Protein AF-A0A916WWV5-F1 (afdb_monomer_lite)

Sequence (161 aa):
MEHIAREAEVSPTTFFRYFQTKEQVVAGDLAEARRAVFANMPPGLSRFGIIRELVTQLYRIAVEDEWISDPRRRALIRREPVLIAAHAAATERAIIEAREFIAAYLGVNPDDFGLRVFIGAVGGAMSTIAQGDAENPHGDGGLDELLRAVDLLECGLPVGS

pLDDT: mean 84.27, std 14.28, range [42.59, 98.31]

Secondary structure (DSSP, 8-state):
-HHHHHHHHH-HHHHHHH-SSHHHHHHTTHHHHHHHHHHTPPTT--HHHHHHHHHHHHHHHHHHSTTTT-HHHHHHHHH-HHHHHHHHHHHHHHHHHHHHHHHHHHT--TT-HHHHHHHHHHHHHHHHHHH--TT-TTS---HHHHHHHHHHHHTT-----

Foldseek 3Di:
DVVLLVCLVVDPVVNCVVPVDLLCLQQNCLVVQLVVLLVPPDAPADLLSSVLSSLVSSQVVQCPPPRSVDVSSVVSLVPDPVSVVSNVVNLVVVLLVVLVSSCVRVVHDSPPPVSVVLSVQLSVLQVVQQVDDPVCSPVGSDSVSSSVSSVCVVVVNDDDD

InterPro domains:
  IPR001647 DNA-binding HTH domain, TetR-type [PF00440] (1-26)
  IPR001647 DNA-binding HTH domain, TetR-type [PS50977] (1-37)
  IPR009057 Homedomain-like superfamily [SSF46689] (1-40)
  IPR041347 MftR, C-terminal [PF17754] (51-158)

Structure (mmCIF, N/CA/C/O backbone):
data_AF-A0A916WWV5-F1
#
_entry.id   AF-A0A916WWV5-F1
#
loop_
_atom_site.group_PDB
_atom_site.id
_atom_site.type_symbol
_atom_site.label_atom_id
_atom_site.label_alt_id
_atom_site.label_comp_id
_atom_site.label_asym_id
_atom_site.label_entity_id
_atom_site.label_seq_id
_atom_site.pdbx_PDB_ins_code
_atom_site.Cartn_x
_atom_site.Cartn_y
_atom_site.Cartn_z
_atom_site.occupancy
_atom_site.B_iso_or_equiv
_atom_site.auth_seq_id
_atom_site.auth_comp_id
_atom_site.auth_asym_id
_atom_site.auth_atom_id
_atom_site.pdbx_PDB_model_num
ATOM 1 N N . MET A 1 1 ? 5.361 -4.598 -25.689 1.00 52.91 1 MET A N 1
ATOM 2 C CA . MET A 1 1 ? 6.094 -4.923 -24.442 1.00 52.91 1 MET A CA 1
ATOM 3 C C . MET A 1 1 ? 7.184 -5.981 -24.592 1.00 52.91 1 MET A C 1
ATOM 5 O O . MET A 1 1 ? 8.234 -5.810 -23.992 1.00 52.91 1 MET A O 1
ATOM 9 N N . GLU A 1 2 ? 7.016 -7.018 -25.421 1.00 54.34 2 GLU A N 1
ATOM 10 C CA . GLU A 1 2 ? 8.074 -8.021 -25.681 1.00 54.34 2 GLU A CA 1
ATOM 11 C C . GLU A 1 2 ? 9.419 -7.408 -26.129 1.00 54.34 2 GLU A C 1
ATOM 13 O O . GLU A 1 2 ? 10.489 -7.873 -25.746 1.00 54.34 2 GLU A O 1
ATOM 18 N N . HIS A 1 3 ? 9.372 -6.290 -26.859 1.00 55.25 3 HIS A N 1
ATOM 19 C CA . HIS A 1 3 ? 10.557 -5.503 -27.205 1.00 55.25 3 HIS A CA 1
ATOM 20 C C . HIS A 1 3 ? 11.272 -4.865 -26.000 1.00 55.25 3 HIS A C 1
ATOM 22 O O . HIS A 1 3 ? 12.495 -4.879 -25.978 1.00 55.25 3 HIS A O 1
ATOM 28 N N . ILE A 1 4 ? 10.544 -4.369 -24.995 1.00 57.38 4 ILE A N 1
ATOM 29 C CA . ILE A 1 4 ? 11.107 -3.631 -23.850 1.00 57.38 4 ILE A CA 1
ATOM 30 C C . ILE A 1 4 ? 11.856 -4.581 -22.906 1.00 57.38 4 ILE A C 1
ATOM 32 O O . ILE A 1 4 ? 12.956 -4.270 -22.463 1.00 57.38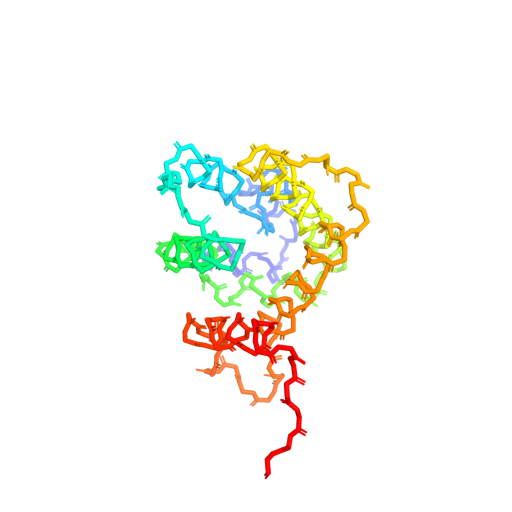 4 ILE A O 1
ATOM 36 N N . ALA A 1 5 ? 11.286 -5.759 -22.631 1.00 54.53 5 ALA A N 1
ATOM 37 C CA . ALA A 1 5 ? 11.920 -6.763 -21.777 1.00 54.53 5 ALA A CA 1
ATOM 38 C C . ALA A 1 5 ? 13.166 -7.378 -22.432 1.00 54.53 5 ALA A C 1
ATOM 40 O O . ALA A 1 5 ? 14.202 -7.497 -21.788 1.00 54.53 5 ALA A O 1
ATOM 41 N N . ARG A 1 6 ? 13.098 -7.685 -23.734 1.00 59.69 6 ARG A N 1
ATOM 42 C CA . ARG A 1 6 ? 14.275 -8.104 -24.505 1.00 59.69 6 ARG A CA 1
ATOM 43 C C . ARG A 1 6 ? 15.346 -7.016 -24.508 1.00 59.69 6 ARG A C 1
ATOM 45 O O . ARG A 1 6 ? 16.509 -7.315 -24.305 1.00 59.69 6 ARG A O 1
ATOM 52 N N . GLU A 1 7 ? 14.985 -5.749 -24.699 1.00 59.66 7 GLU A N 1
ATOM 53 C CA . GLU A 1 7 ? 15.964 -4.659 -24.638 1.00 59.66 7 GLU A CA 1
ATOM 54 C C . GLU A 1 7 ? 16.545 -4.452 -23.231 1.00 59.66 7 GLU A C 1
ATOM 56 O O . GLU A 1 7 ? 17.710 -4.080 -23.138 1.00 59.66 7 GLU A O 1
ATOM 61 N N . ALA A 1 8 ? 15.816 -4.768 -22.152 1.00 59.00 8 ALA A N 1
ATOM 62 C CA . ALA A 1 8 ? 16.366 -4.784 -20.792 1.00 59.00 8 ALA A CA 1
ATOM 63 C C . ALA A 1 8 ? 17.506 -5.807 -20.629 1.00 59.00 8 ALA A C 1
ATOM 65 O O . ALA A 1 8 ? 18.465 -5.539 -19.912 1.00 59.00 8 ALA A O 1
ATOM 66 N N . GLU A 1 9 ? 17.436 -6.944 -21.327 1.00 58.56 9 GLU A N 1
ATOM 67 C CA . GLU A 1 9 ? 18.490 -7.969 -21.321 1.00 58.56 9 GLU A CA 1
ATOM 68 C C . GLU A 1 9 ? 19.720 -7.578 -22.160 1.00 58.56 9 GLU A C 1
ATOM 70 O O . GLU A 1 9 ? 20.806 -8.107 -21.929 1.00 58.56 9 GLU A O 1
ATOM 75 N N . VAL A 1 10 ? 19.578 -6.656 -23.124 1.00 57.84 10 VAL A N 1
ATOM 76 C CA . VAL A 1 10 ? 20.652 -6.310 -24.080 1.00 57.84 10 VAL A CA 1
ATOM 77 C C . VAL A 1 10 ? 21.249 -4.913 -23.844 1.00 57.84 10 VAL A C 1
ATOM 79 O O . VAL A 1 10 ? 22.425 -4.693 -24.132 1.00 57.84 10 VAL A O 1
ATOM 82 N N . SER A 1 11 ? 20.482 -3.942 -23.336 1.00 67.12 11 SER A N 1
ATOM 83 C CA . SER A 1 11 ? 20.950 -2.564 -23.126 1.00 67.12 11 SER A CA 1
ATOM 84 C C . SER A 1 11 ? 20.083 -1.766 -22.130 1.00 67.12 11 SER A C 1
ATOM 86 O O . SER A 1 11 ? 18.999 -1.290 -22.491 1.00 67.12 11 SER A O 1
ATOM 88 N N . PRO A 1 12 ? 20.604 -1.464 -20.923 1.00 62.22 12 PRO A N 1
ATOM 89 C CA . PRO A 1 12 ? 19.947 -0.578 -19.956 1.00 62.22 12 PRO A CA 1
ATOM 90 C C . PRO A 1 12 ? 19.615 0.809 -20.528 1.00 62.22 12 PRO A C 1
ATOM 92 O O . PRO A 1 12 ? 18.578 1.390 -20.216 1.00 62.22 12 PRO A O 1
ATOM 95 N N . THR A 1 13 ? 20.462 1.334 -21.419 1.00 65.25 13 THR A N 1
ATOM 96 C CA . THR A 1 13 ? 20.257 2.634 -22.080 1.00 65.25 13 THR A CA 1
ATOM 97 C C . THR A 1 13 ? 19.010 2.643 -22.962 1.00 65.25 13 THR A C 1
ATOM 99 O O . THR A 1 13 ? 18.333 3.662 -23.064 1.00 65.25 13 THR A O 1
ATOM 102 N N . THR A 1 14 ? 18.684 1.511 -23.589 1.00 67.06 14 THR A N 1
ATOM 103 C CA . THR A 1 14 ? 17.504 1.401 -24.454 1.00 67.06 14 THR A CA 1
ATOM 104 C C . THR A 1 14 ? 16.240 1.185 -23.621 1.00 67.06 14 THR A C 1
ATOM 106 O O . THR A 1 14 ? 15.201 1.763 -23.929 1.00 67.06 14 THR A O 1
ATOM 109 N N . PHE A 1 15 ? 16.346 0.469 -22.499 1.00 69.88 15 PHE A N 1
ATOM 110 C CA . PHE A 1 15 ? 15.258 0.281 -21.538 1.00 69.88 15 PHE A CA 1
ATOM 111 C C . PHE A 1 15 ? 14.766 1.606 -20.916 1.00 69.88 15 PHE A C 1
ATOM 113 O O . PHE A 1 15 ? 13.571 1.905 -20.961 1.00 69.88 15 PHE A O 1
ATOM 120 N N . PHE A 1 16 ? 15.678 2.467 -20.443 1.00 69.62 16 PHE A N 1
ATOM 121 C CA . PHE A 1 16 ? 15.338 3.803 -19.914 1.00 69.62 16 PHE A CA 1
ATOM 122 C C . PHE A 1 16 ? 14.910 4.819 -20.988 1.00 69.62 16 PHE A C 1
ATOM 124 O O . PHE A 1 16 ? 14.541 5.947 -20.678 1.00 69.62 16 PHE A O 1
ATOM 131 N N . ARG A 1 17 ? 14.923 4.452 -22.274 1.00 68.00 17 ARG A N 1
ATOM 132 C CA . ARG A 1 17 ? 14.314 5.288 -23.316 1.00 68.00 17 ARG A CA 1
ATOM 133 C C . ARG A 1 17 ? 12.786 5.186 -23.305 1.00 68.00 17 ARG A C 1
ATOM 135 O O . ARG A 1 17 ? 12.123 6.161 -23.644 1.00 68.00 17 ARG A O 1
ATOM 142 N N . TYR A 1 18 ? 12.232 4.028 -22.931 1.00 68.69 18 TYR A N 1
ATOM 143 C CA . TYR A 1 18 ? 10.778 3.827 -22.819 1.00 68.69 18 TYR A CA 1
ATOM 144 C C . TYR A 1 18 ? 10.232 4.275 -21.464 1.00 68.69 18 TYR A C 1
ATOM 146 O O . TYR A 1 18 ? 9.078 4.683 -21.378 1.00 68.69 18 TYR A O 1
ATOM 154 N N . PHE A 1 19 ? 11.073 4.242 -20.431 1.00 69.44 19 PHE A N 1
ATOM 155 C CA . PHE A 1 19 ? 10.756 4.760 -19.107 1.00 69.44 19 PHE A CA 1
ATOM 156 C C . PHE A 1 19 ? 11.663 5.930 -18.778 1.00 69.44 19 PHE A C 1
ATOM 158 O O . PHE A 1 19 ? 12.853 5.739 -18.544 1.00 69.44 19 PHE A O 1
ATOM 165 N N . GLN A 1 20 ? 11.095 7.131 -18.700 1.00 70.56 20 GLN A N 1
ATOM 166 C CA . GLN A 1 20 ? 11.873 8.338 -18.428 1.00 70.56 20 GLN A CA 1
ATOM 167 C C . GLN A 1 20 ? 12.520 8.315 -17.039 1.00 70.56 20 GLN A C 1
ATOM 169 O O . GLN A 1 20 ? 13.526 8.988 -16.817 1.00 70.56 20 GLN A O 1
ATOM 174 N N . THR A 1 21 ? 11.958 7.543 -16.100 1.00 81.94 21 THR A N 1
ATOM 175 C CA . THR A 1 21 ? 12.443 7.447 -14.722 1.00 81.94 21 THR A CA 1
ATOM 176 C C . THR A 1 21 ? 12.342 6.026 -14.170 1.00 81.94 21 THR A C 1
ATOM 178 O O . THR A 1 21 ? 11.492 5.228 -14.567 1.00 81.94 21 THR A O 1
ATOM 181 N N . LYS A 1 22 ? 13.187 5.718 -13.179 1.00 80.69 22 LYS A N 1
ATOM 182 C CA . LYS A 1 22 ? 13.081 4.491 -12.371 1.00 80.69 22 LYS A CA 1
ATOM 183 C C . LYS A 1 22 ? 11.733 4.413 -11.643 1.00 80.69 22 LYS A C 1
ATOM 185 O O . LYS A 1 22 ? 11.201 3.324 -11.483 1.00 80.69 22 LYS A O 1
ATOM 190 N N . GLU A 1 23 ? 11.154 5.549 -11.252 1.00 80.56 23 GLU A N 1
ATOM 191 C CA . GLU A 1 23 ? 9.819 5.637 -10.655 1.00 80.56 23 GLU A CA 1
ATOM 192 C C . GLU A 1 23 ? 8.740 5.100 -11.603 1.00 80.56 23 GLU A C 1
ATOM 194 O O . GLU A 1 23 ? 7.901 4.307 -11.180 1.00 80.56 23 GLU A O 1
ATOM 199 N N . GLN A 1 24 ? 8.808 5.448 -12.891 1.00 82.56 24 GLN A N 1
ATOM 200 C CA . GLN A 1 24 ? 7.881 4.944 -13.907 1.00 82.56 24 GLN A CA 1
ATOM 201 C C . GLN A 1 24 ? 8.014 3.419 -14.086 1.00 82.56 24 GLN A C 1
ATOM 203 O O . GLN A 1 24 ? 7.018 2.717 -14.243 1.00 82.56 24 GLN A O 1
ATOM 208 N N . VAL A 1 25 ? 9.232 2.879 -13.967 1.00 82.00 25 VAL A N 1
ATOM 209 C CA . VAL A 1 25 ? 9.487 1.426 -13.988 1.00 82.00 25 VAL A CA 1
ATOM 210 C C . VAL A 1 25 ? 8.859 0.733 -12.769 1.00 82.00 25 VAL A C 1
ATOM 212 O O . VAL A 1 25 ? 8.177 -0.284 -12.909 1.00 82.00 25 VAL A O 1
ATOM 215 N N . VAL A 1 26 ? 9.065 1.265 -11.558 1.00 83.44 26 VAL A N 1
ATOM 216 C CA . VAL A 1 26 ? 8.691 0.588 -10.297 1.00 83.44 26 VAL A CA 1
ATOM 217 C C . VAL A 1 26 ? 7.280 0.873 -9.800 1.00 83.44 26 VAL A C 1
ATOM 219 O O . VAL A 1 26 ? 6.799 0.118 -8.959 1.00 83.44 26 VAL A O 1
ATOM 222 N N . ALA A 1 27 ? 6.612 1.913 -10.284 1.00 79.62 27 ALA A N 1
ATOM 223 C CA . ALA A 1 27 ? 5.273 2.274 -9.823 1.00 79.62 27 ALA A CA 1
ATOM 224 C C . ALA A 1 27 ? 4.265 2.484 -10.958 1.00 79.62 27 ALA A C 1
ATOM 226 O O . ALA A 1 27 ? 3.072 2.418 -10.680 1.00 79.62 27 ALA A O 1
ATOM 227 N N . GLY A 1 28 ? 4.705 2.709 -12.204 1.00 82.25 28 GLY A N 1
ATOM 228 C CA . GLY A 1 28 ? 3.799 3.099 -13.291 1.00 82.25 28 GLY A CA 1
ATOM 229 C C . GLY A 1 28 ? 2.873 4.236 -12.848 1.00 82.25 28 GLY A C 1
ATOM 230 O O . GLY A 1 28 ? 3.324 5.173 -12.184 1.00 82.25 28 GLY A O 1
ATOM 231 N N . ASP A 1 29 ? 1.577 4.085 -13.120 1.00 81.62 29 ASP A N 1
ATOM 232 C CA . ASP A 1 29 ? 0.545 5.061 -12.751 1.00 81.62 29 ASP A CA 1
ATOM 233 C C . ASP A 1 29 ? -0.153 4.754 -11.408 1.00 81.62 29 ASP A C 1
ATOM 235 O O . ASP A 1 29 ? -1.130 5.411 -11.036 1.00 81.62 29 ASP A O 1
ATOM 239 N N . LEU A 1 30 ? 0.371 3.814 -10.604 1.00 83.88 30 LEU A N 1
ATOM 240 C CA . LEU A 1 30 ? -0.235 3.413 -9.321 1.00 83.88 30 LEU A CA 1
ATOM 241 C C . LEU A 1 30 ? -0.384 4.568 -8.322 1.00 83.88 30 LEU A C 1
ATOM 243 O O . LEU A 1 30 ? -1.251 4.523 -7.451 1.00 83.88 30 LEU A O 1
ATOM 247 N N . ALA A 1 31 ? 0.454 5.602 -8.415 1.00 86.38 31 ALA A N 1
ATOM 248 C CA . ALA A 1 31 ? 0.331 6.779 -7.559 1.00 86.38 31 ALA A CA 1
ATOM 249 C C . ALA A 1 31 ? -0.942 7.587 -7.867 1.00 86.38 31 ALA A C 1
ATOM 251 O O . ALA A 1 31 ? -1.604 8.057 -6.943 1.00 86.38 31 ALA A O 1
ATOM 252 N N . GLU A 1 32 ? -1.296 7.737 -9.146 1.00 90.00 32 GLU A N 1
ATOM 253 C CA . GLU A 1 32 ? -2.527 8.421 -9.556 1.00 90.00 32 GLU A CA 1
ATOM 254 C C . GLU A 1 32 ? -3.749 7.558 -9.249 1.00 90.00 32 GLU A C 1
ATOM 256 O O . GLU A 1 32 ? -4.697 8.030 -8.624 1.00 90.00 32 GLU A O 1
ATOM 261 N N . ALA A 1 33 ? -3.673 6.263 -9.567 1.00 91.44 33 ALA A N 1
ATOM 262 C CA . ALA A 1 33 ? -4.696 5.290 -9.202 1.00 91.44 33 ALA A CA 1
ATOM 263 C C . ALA A 1 33 ? -5.009 5.320 -7.699 1.00 91.44 33 ALA A C 1
ATOM 265 O O . ALA A 1 33 ? -6.167 5.415 -7.304 1.00 91.44 33 ALA A O 1
ATOM 266 N N . ARG A 1 34 ? -3.983 5.322 -6.839 1.00 93.38 34 ARG A N 1
ATOM 267 C CA . ARG A 1 34 ? -4.155 5.414 -5.383 1.00 93.38 34 ARG A CA 1
ATOM 268 C C . ARG A 1 34 ? -4.875 6.685 -4.951 1.00 93.38 34 ARG A C 1
ATOM 270 O O . ARG A 1 34 ? -5.785 6.600 -4.130 1.00 93.38 34 ARG A O 1
ATOM 277 N N . ARG A 1 35 ? -4.519 7.845 -5.508 1.00 94.31 35 ARG A N 1
ATOM 278 C CA . ARG A 1 35 ? -5.234 9.100 -5.226 1.00 94.31 35 ARG A CA 1
ATOM 279 C C . ARG A 1 35 ? -6.699 9.031 -5.655 1.00 94.31 35 ARG A C 1
ATOM 281 O O . ARG A 1 35 ? -7.559 9.500 -4.914 1.00 94.31 35 ARG A O 1
ATOM 288 N N . ALA A 1 36 ? -6.991 8.411 -6.796 1.00 95.69 36 ALA A N 1
ATOM 289 C CA . ALA A 1 36 ? -8.363 8.201 -7.248 1.00 95.69 36 ALA A CA 1
ATOM 290 C C . ALA A 1 36 ? -9.148 7.282 -6.297 1.00 95.69 36 ALA A C 1
ATOM 292 O O . ALA A 1 36 ? -10.289 7.595 -5.955 1.00 95.69 36 ALA A O 1
ATOM 293 N N . VAL A 1 37 ? -8.534 6.200 -5.804 1.00 96.94 37 VAL A N 1
ATOM 294 C CA . VAL A 1 37 ? -9.144 5.320 -4.792 1.00 96.94 37 VAL A CA 1
ATOM 295 C C . VAL A 1 37 ? -9.416 6.088 -3.493 1.00 96.94 37 VAL A C 1
ATOM 297 O O . VAL A 1 37 ? -10.508 5.987 -2.942 1.00 96.94 37 VAL A O 1
ATOM 300 N N . PHE A 1 38 ? -8.467 6.903 -3.021 1.00 96.94 38 PHE A N 1
ATOM 301 C CA . PHE A 1 38 ? -8.653 7.740 -1.828 1.00 96.94 38 PHE A CA 1
ATOM 302 C C . PHE A 1 38 ? -9.837 8.699 -1.977 1.00 96.94 38 PHE A C 1
ATOM 304 O O . PHE A 1 38 ? -10.663 8.808 -1.073 1.00 96.94 38 PHE A O 1
ATOM 311 N N . ALA A 1 39 ? -9.941 9.369 -3.126 1.00 96.69 39 ALA A N 1
ATOM 312 C CA . ALA A 1 39 ? -11.005 10.330 -3.402 1.00 96.69 39 ALA A CA 1
ATOM 313 C C . ALA A 1 39 ? -12.403 9.691 -3.459 1.00 96.69 39 ALA A C 1
ATOM 315 O O . ALA A 1 39 ? -13.391 10.364 -3.180 1.00 96.69 39 ALA A O 1
ATOM 316 N N . ASN A 1 40 ? -12.483 8.403 -3.803 1.00 96.88 40 ASN A N 1
ATOM 317 C CA . ASN A 1 40 ? -13.735 7.658 -3.938 1.00 96.88 40 ASN A CA 1
ATOM 318 C C . ASN A 1 40 ? -13.977 6.670 -2.785 1.00 96.88 40 ASN A C 1
ATOM 320 O O . ASN A 1 40 ? -14.839 5.798 -2.899 1.00 96.88 40 ASN A O 1
ATOM 324 N N . MET A 1 41 ? -13.229 6.785 -1.683 1.00 97.69 41 MET A N 1
ATOM 325 C CA . MET A 1 41 ? -13.381 5.888 -0.541 1.00 97.69 41 MET A CA 1
ATOM 326 C C . MET A 1 41 ? -14.800 5.998 0.044 1.00 97.69 41 MET A C 1
ATOM 328 O O . MET A 1 41 ? -15.214 7.101 0.421 1.00 97.69 41 MET A O 1
ATOM 332 N N . PRO A 1 42 ? -15.547 4.883 0.167 1.00 96.19 42 PRO A N 1
ATOM 333 C CA . PRO A 1 42 ? -16.859 4.893 0.801 1.00 96.19 42 PRO A CA 1
ATOM 334 C C . PRO A 1 42 ? -16.763 5.402 2.244 1.00 96.19 42 PRO A C 1
ATOM 336 O O . PRO A 1 42 ? -15.846 4.990 2.951 1.00 96.19 42 PRO A O 1
ATOM 339 N N . PRO A 1 43 ? -17.690 6.256 2.715 1.00 96.06 43 PRO A N 1
ATOM 340 C CA . PRO A 1 43 ? -17.684 6.729 4.094 1.00 96.06 43 PRO A CA 1
ATOM 341 C C . PRO A 1 43 ? -18.126 5.631 5.078 1.00 96.06 43 PRO A C 1
ATOM 343 O O . PRO A 1 43 ? -18.818 4.681 4.716 1.00 96.06 43 PRO A O 1
ATOM 346 N N . GLY A 1 44 ? -17.783 5.789 6.360 1.00 96.12 44 GLY A N 1
ATOM 347 C CA . GLY A 1 44 ? -18.243 4.916 7.451 1.00 96.12 44 GLY A CA 1
ATOM 348 C C . GLY A 1 44 ? -17.491 3.588 7.624 1.00 96.12 44 GLY A C 1
ATOM 349 O O . GLY A 1 44 ? -17.807 2.828 8.536 1.00 96.12 44 GLY A O 1
ATOM 350 N N . LEU A 1 45 ? -16.485 3.301 6.795 1.00 98.00 45 LEU A N 1
ATOM 351 C CA . LEU A 1 45 ? -15.620 2.126 6.951 1.00 98.00 45 LEU A CA 1
ATOM 352 C C . LEU A 1 45 ? -14.803 2.145 8.257 1.00 98.00 45 LEU A C 1
ATOM 354 O O . LEU A 1 45 ? -14.297 3.184 8.681 1.00 98.00 45 LEU A O 1
ATOM 358 N N . SER A 1 46 ? -14.618 0.965 8.858 1.00 97.06 46 SER A N 1
ATOM 359 C CA . SER A 1 46 ? -13.657 0.757 9.950 1.00 97.06 46 SER A CA 1
ATOM 360 C C . SER A 1 46 ? -12.215 0.844 9.436 1.00 97.06 46 SER A C 1
ATOM 362 O O . SER A 1 46 ? -11.976 0.713 8.237 1.00 97.06 46 SER A O 1
ATOM 364 N N . ARG A 1 47 ? -11.221 0.970 10.330 1.00 96.12 47 ARG A N 1
ATOM 365 C CA . ARG A 1 47 ? -9.798 0.986 9.932 1.00 96.12 47 ARG A CA 1
ATOM 366 C C . ARG A 1 47 ? -9.404 -0.204 9.049 1.00 96.12 47 ARG A C 1
ATOM 368 O O . ARG A 1 47 ? -8.694 -0.014 8.073 1.00 96.12 47 ARG A O 1
ATOM 375 N N . PHE A 1 48 ? -9.902 -1.407 9.346 1.00 97.88 48 PHE A N 1
ATOM 376 C CA . PHE A 1 48 ? -9.656 -2.595 8.525 1.00 97.88 48 PHE A CA 1
ATOM 377 C C . PHE A 1 48 ? -10.534 -2.626 7.271 1.00 97.88 48 PHE A C 1
ATOM 379 O O . PHE A 1 48 ? -10.076 -3.088 6.232 1.00 97.88 48 PHE A O 1
ATOM 386 N N . GLY A 1 49 ? -11.753 -2.080 7.327 1.00 98.31 49 GLY A N 1
ATOM 387 C CA . GLY A 1 49 ? -12.588 -1.860 6.143 1.00 98.31 49 GLY A CA 1
ATOM 388 C C . GLY A 1 49 ? -11.893 -0.986 5.094 1.00 98.31 49 GLY A C 1
ATOM 389 O O . GLY A 1 49 ? -11.883 -1.346 3.923 1.00 98.31 49 GLY A O 1
ATOM 390 N N . ILE A 1 50 ? -11.223 0.091 5.521 1.00 97.88 50 ILE A N 1
ATOM 391 C CA . ILE A 1 50 ? -10.424 0.945 4.630 1.00 97.88 50 ILE A CA 1
ATOM 392 C C . ILE A 1 50 ? -9.301 0.136 3.973 1.00 97.88 50 ILE A C 1
ATOM 394 O O . ILE A 1 50 ? -9.110 0.227 2.765 1.00 97.88 50 ILE A O 1
ATOM 398 N N . ILE A 1 51 ? -8.571 -0.682 4.741 1.00 97.44 51 ILE A N 1
ATOM 399 C CA . ILE A 1 51 ? -7.487 -1.507 4.185 1.00 97.44 51 ILE A CA 1
ATOM 400 C C . ILE A 1 51 ? -8.022 -2.514 3.164 1.00 97.44 51 ILE A C 1
ATOM 402 O O . ILE A 1 51 ? -7.432 -2.639 2.095 1.00 97.44 51 ILE A O 1
ATOM 406 N N . ARG A 1 52 ? -9.141 -3.195 3.447 1.00 97.88 52 ARG A N 1
ATOM 407 C CA . ARG A 1 52 ? -9.758 -4.132 2.490 1.00 97.88 52 ARG A CA 1
ATOM 408 C C . ARG A 1 52 ? -10.135 -3.440 1.187 1.00 97.88 52 ARG A C 1
ATOM 410 O O . ARG A 1 52 ? -9.852 -3.979 0.119 1.00 97.88 52 ARG A O 1
ATOM 417 N N . GLU A 1 53 ? -10.725 -2.252 1.273 1.00 97.81 53 GLU A N 1
ATOM 418 C CA . GLU A 1 53 ? -11.117 -1.479 0.097 1.00 97.81 53 GLU A CA 1
ATOM 419 C C . GLU A 1 53 ? -9.893 -1.031 -0.714 1.00 97.81 53 GLU A C 1
ATOM 421 O O . GLU A 1 53 ? -9.830 -1.257 -1.922 1.00 97.81 53 GLU A O 1
ATOM 426 N N . LEU A 1 54 ? -8.872 -0.486 -0.041 1.00 95.81 54 LEU A N 1
ATOM 427 C CA . LEU A 1 54 ? -7.615 -0.076 -0.670 1.00 95.81 54 LEU A CA 1
ATOM 428 C C . LEU A 1 54 ? -6.923 -1.235 -1.383 1.00 95.81 54 LEU A C 1
ATOM 430 O O . LEU A 1 54 ? -6.556 -1.105 -2.549 1.00 95.81 54 LEU A O 1
ATOM 434 N N . VAL A 1 55 ? -6.758 -2.365 -0.694 1.00 93.75 55 VAL A N 1
ATOM 435 C CA . VAL A 1 55 ? -6.136 -3.573 -1.246 1.00 93.75 55 VAL A CA 1
ATOM 436 C C . VAL A 1 55 ? -6.927 -4.068 -2.452 1.00 93.75 55 VAL A C 1
ATOM 438 O O . VAL A 1 55 ? -6.340 -4.318 -3.499 1.00 93.75 55 VAL A O 1
ATOM 441 N N . THR A 1 56 ? -8.253 -4.149 -2.341 1.00 95.25 56 THR A N 1
ATOM 442 C CA . THR A 1 56 ? -9.118 -4.654 -3.414 1.00 95.25 56 THR A CA 1
ATOM 443 C C . THR A 1 56 ? -9.050 -3.788 -4.664 1.00 95.25 56 THR A C 1
ATOM 445 O O . THR A 1 56 ? -8.848 -4.312 -5.761 1.00 95.25 56 THR A O 1
ATOM 448 N N . GLN A 1 57 ? -9.201 -2.469 -4.524 1.00 95.38 57 GLN A N 1
ATOM 449 C CA . GLN A 1 57 ? -9.190 -1.570 -5.677 1.00 95.38 57 GLN A CA 1
ATOM 450 C C . GLN A 1 57 ? -7.802 -1.485 -6.317 1.00 95.38 57 GLN A C 1
ATOM 452 O O . GLN A 1 57 ? -7.682 -1.621 -7.532 1.00 95.38 57 GLN A O 1
ATOM 457 N N . LEU A 1 58 ? -6.743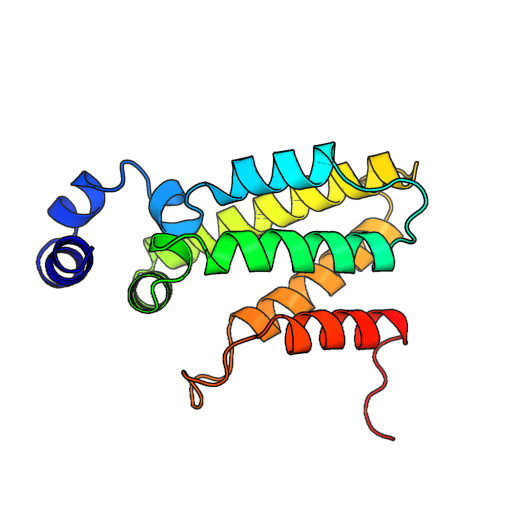 -1.323 -5.517 1.00 92.06 58 LEU A N 1
ATOM 458 C CA . LEU A 1 58 ? -5.382 -1.224 -6.046 1.00 92.06 58 LEU A CA 1
ATOM 459 C C . LEU A 1 58 ? -4.913 -2.526 -6.691 1.00 92.06 58 LEU A C 1
ATOM 461 O O . LEU A 1 58 ? -4.233 -2.471 -7.712 1.00 92.06 58 LEU A O 1
ATOM 465 N N . TYR A 1 59 ? -5.297 -3.681 -6.142 1.00 90.69 59 TYR A N 1
ATOM 466 C CA . TYR A 1 59 ? -5.007 -4.970 -6.761 1.00 90.69 59 TYR A CA 1
ATOM 467 C C . TYR A 1 59 ? -5.667 -5.079 -8.136 1.00 90.69 59 TYR A C 1
ATOM 469 O O . TYR A 1 59 ? -4.985 -5.405 -9.101 1.00 90.69 59 TYR A O 1
ATOM 477 N N . ARG A 1 60 ? -6.965 -4.754 -8.250 1.00 91.25 60 ARG A N 1
ATOM 478 C CA . ARG A 1 60 ? -7.696 -4.784 -9.531 1.00 91.25 60 ARG A CA 1
ATOM 479 C C . ARG A 1 60 ? -7.040 -3.897 -10.585 1.00 91.25 60 ARG A C 1
ATOM 481 O O . ARG A 1 60 ? -6.781 -4.356 -11.688 1.00 91.25 60 ARG A O 1
ATOM 488 N N . ILE A 1 61 ? -6.686 -2.671 -10.207 1.00 90.19 61 ILE A N 1
ATOM 489 C CA . ILE A 1 61 ? -5.984 -1.745 -11.102 1.00 90.19 61 ILE A CA 1
ATOM 490 C C . ILE A 1 61 ? -4.624 -2.319 -11.521 1.00 90.19 61 ILE A C 1
ATOM 492 O O . ILE A 1 61 ? -4.270 -2.280 -12.694 1.00 90.19 61 ILE A O 1
ATOM 496 N N . ALA A 1 62 ? -3.866 -2.889 -10.581 1.00 87.19 62 ALA A N 1
ATOM 497 C CA . ALA A 1 62 ? -2.548 -3.449 -10.858 1.00 87.19 62 ALA A CA 1
ATOM 498 C C . ALA A 1 62 ? -2.583 -4.676 -11.784 1.00 87.19 62 ALA A C 1
ATOM 500 O O . ALA A 1 62 ? -1.650 -4.855 -12.564 1.00 87.19 62 ALA A O 1
ATOM 501 N N . VAL A 1 63 ? -3.616 -5.525 -11.695 1.00 86.75 63 VAL A N 1
ATOM 502 C CA . VAL A 1 63 ? -3.755 -6.700 -12.576 1.00 86.75 63 VAL A CA 1
ATOM 503 C C . VAL A 1 63 ? -4.294 -6.349 -13.962 1.00 86.75 63 VAL A C 1
ATOM 505 O O . VAL A 1 63 ? -4.015 -7.076 -14.910 1.00 86.75 63 VAL A O 1
ATOM 508 N N . GLU A 1 64 ? -5.045 -5.253 -14.092 1.00 88.12 64 GLU A N 1
ATOM 509 C CA . GLU A 1 64 ? -5.526 -4.736 -15.381 1.00 88.12 64 GLU A CA 1
ATOM 510 C C . GLU A 1 64 ? -4.450 -3.934 -16.132 1.00 88.12 64 GLU A C 1
ATOM 512 O O . GLU A 1 64 ? -4.471 -3.867 -17.361 1.00 88.12 64 GLU A O 1
ATOM 517 N N . ASP A 1 65 ? -3.486 -3.353 -15.417 1.00 86.31 65 ASP A N 1
ATOM 518 C CA . ASP A 1 65 ? -2.339 -2.668 -16.010 1.00 86.31 65 ASP A CA 1
ATOM 519 C C . ASP A 1 65 ? -1.334 -3.687 -16.572 1.00 86.31 65 ASP A C 1
ATOM 521 O O . ASP A 1 65 ? -0.682 -4.436 -15.835 1.00 86.31 65 ASP A O 1
ATOM 525 N N . GLU A 1 66 ? -1.186 -3.710 -17.901 1.00 85.00 66 GLU A N 1
ATOM 526 C CA . GLU A 1 66 ? -0.332 -4.680 -18.590 1.00 85.00 66 GLU A CA 1
ATOM 527 C C . GLU A 1 66 ? 1.147 -4.584 -18.165 1.00 85.00 66 GLU A C 1
ATOM 529 O O . GLU A 1 66 ? 1.850 -5.594 -18.131 1.00 85.00 66 GLU A O 1
ATOM 534 N N . TRP A 1 67 ? 1.647 -3.388 -17.836 1.00 84.88 67 TRP A N 1
ATOM 535 C CA . TRP A 1 67 ? 3.035 -3.197 -17.419 1.00 84.88 67 TRP A CA 1
ATOM 536 C C . TRP A 1 67 ? 3.245 -3.627 -15.970 1.00 84.88 67 TRP A C 1
ATOM 538 O O . TRP A 1 67 ? 4.202 -4.342 -15.666 1.00 84.88 67 TRP A O 1
ATOM 548 N N . ILE A 1 68 ? 2.365 -3.197 -15.065 1.00 84.38 68 ILE A N 1
ATOM 549 C CA . ILE A 1 68 ? 2.461 -3.504 -13.636 1.00 84.38 68 ILE A CA 1
ATOM 550 C C . ILE A 1 68 ? 2.310 -5.003 -13.387 1.00 84.38 68 ILE A C 1
ATOM 552 O O . ILE A 1 68 ? 3.077 -5.546 -12.579 1.00 84.38 68 ILE A O 1
ATOM 556 N N . SER A 1 69 ? 1.394 -5.654 -14.107 1.00 82.75 69 SER A N 1
ATOM 557 C CA . SER A 1 69 ? 1.145 -7.095 -14.042 1.00 82.75 69 SER A CA 1
ATOM 558 C C . SER A 1 69 ? 2.214 -7.947 -14.742 1.00 82.75 69 SER A C 1
ATOM 560 O O . SER A 1 69 ? 2.281 -9.149 -14.477 1.00 82.75 69 SER A O 1
ATOM 562 N N . ASP A 1 70 ? 3.097 -7.366 -15.572 1.00 83.12 70 ASP A N 1
ATOM 563 C CA . ASP A 1 70 ? 4.112 -8.124 -16.318 1.00 83.12 70 ASP A CA 1
ATOM 564 C C . ASP A 1 70 ? 5.096 -8.844 -15.361 1.00 83.12 70 ASP A C 1
ATOM 566 O O . ASP A 1 70 ? 5.874 -8.203 -14.636 1.00 83.12 70 ASP A O 1
ATOM 570 N N . PRO A 1 71 ? 5.165 -10.191 -15.375 1.00 78.69 71 PRO A N 1
ATOM 571 C CA . PRO A 1 71 ? 6.111 -10.938 -14.549 1.00 78.69 71 PRO A CA 1
ATOM 572 C C . PRO A 1 71 ? 7.579 -10.568 -14.798 1.00 78.69 71 PRO A C 1
ATOM 574 O O . PRO A 1 71 ? 8.396 -10.622 -13.874 1.00 78.69 71 PRO A O 1
ATOM 577 N N . ARG A 1 72 ? 7.926 -10.147 -16.020 1.00 80.50 72 ARG A N 1
ATOM 578 C CA . ARG A 1 72 ? 9.288 -9.739 -16.399 1.00 80.50 72 ARG A CA 1
ATOM 579 C C . ARG A 1 72 ? 9.689 -8.440 -15.718 1.00 80.50 72 ARG A C 1
ATOM 581 O O . ARG A 1 72 ? 10.832 -8.315 -15.288 1.00 80.50 72 ARG A O 1
ATOM 588 N N . ARG A 1 73 ? 8.750 -7.506 -15.538 1.00 84.19 73 ARG A N 1
ATOM 589 C CA . ARG A 1 73 ? 8.974 -6.284 -14.756 1.00 84.19 73 ARG A CA 1
ATOM 590 C C . ARG A 1 73 ? 9.335 -6.633 -13.315 1.00 84.19 73 ARG A C 1
ATOM 592 O O . ARG A 1 73 ? 10.315 -6.111 -12.788 1.00 84.19 73 ARG A O 1
ATOM 599 N N . ARG A 1 74 ? 8.588 -7.545 -12.683 1.00 81.31 74 ARG A N 1
ATOM 600 C CA . ARG A 1 74 ? 8.883 -8.001 -11.311 1.00 81.31 74 ARG A CA 1
ATOM 601 C C . ARG A 1 74 ? 10.267 -8.648 -11.221 1.00 81.31 74 ARG A C 1
ATOM 603 O O . ARG A 1 74 ? 11.022 -8.353 -10.299 1.00 81.31 74 ARG A O 1
ATOM 610 N N . ALA A 1 75 ? 10.630 -9.482 -12.197 1.00 80.81 75 ALA A N 1
ATOM 611 C CA . ALA A 1 75 ? 11.959 -10.086 -12.270 1.00 80.81 75 ALA A CA 1
ATOM 612 C C . ALA A 1 75 ? 13.076 -9.037 -12.422 1.00 80.81 75 ALA A C 1
ATOM 614 O O . ALA A 1 75 ? 14.105 -9.145 -11.756 1.00 80.81 75 ALA A O 1
ATOM 615 N N . LEU A 1 76 ? 12.860 -8.009 -13.245 1.00 82.44 76 LEU A N 1
ATOM 616 C CA . LEU A 1 76 ? 13.808 -6.917 -13.448 1.00 82.44 76 LEU A CA 1
ATOM 617 C C . LEU A 1 76 ? 14.008 -6.090 -12.170 1.00 82.44 76 LEU A C 1
ATOM 619 O O . LEU A 1 76 ? 15.145 -5.849 -11.770 1.00 82.44 76 LEU A O 1
ATOM 623 N N . ILE A 1 77 ? 12.919 -5.724 -11.482 1.00 84.62 77 ILE A N 1
ATOM 624 C CA . ILE A 1 77 ? 12.977 -4.996 -10.204 1.00 84.62 77 ILE A CA 1
ATOM 625 C C . ILE A 1 77 ? 13.792 -5.771 -9.166 1.00 84.62 77 ILE A C 1
ATOM 627 O O . ILE A 1 77 ? 14.558 -5.156 -8.438 1.00 84.62 77 ILE A O 1
ATOM 631 N N . ARG A 1 78 ? 13.669 -7.104 -9.113 1.00 83.88 78 ARG A N 1
ATOM 632 C CA . ARG A 1 78 ? 14.410 -7.949 -8.160 1.00 83.88 78 ARG A CA 1
ATOM 633 C C . ARG A 1 78 ? 15.883 -8.166 -8.514 1.00 83.88 78 ARG A C 1
ATOM 635 O O . ARG A 1 78 ? 16.643 -8.584 -7.646 1.00 83.88 78 ARG A O 1
ATOM 642 N N . ARG A 1 79 ? 16.286 -7.944 -9.767 1.00 84.38 79 ARG A N 1
ATOM 643 C CA . ARG A 1 79 ? 17.662 -8.182 -10.238 1.00 84.38 79 ARG A CA 1
ATOM 644 C C . ARG A 1 79 ? 18.512 -6.919 -10.275 1.00 84.38 79 ARG A C 1
ATOM 646 O O . ARG A 1 79 ? 19.706 -7.001 -10.011 1.00 84.38 79 ARG A O 1
ATOM 653 N N . GLU A 1 80 ? 17.909 -5.772 -10.571 1.00 84.69 80 GLU A N 1
ATOM 654 C CA . GLU A 1 80 ? 18.632 -4.514 -10.753 1.00 84.69 80 GLU A CA 1
ATOM 655 C C . GLU A 1 80 ? 18.699 -3.698 -9.451 1.00 84.69 80 GLU A C 1
ATOM 657 O O . GLU A 1 80 ? 17.671 -3.172 -9.015 1.00 84.69 80 GLU A O 1
ATOM 662 N N . PRO A 1 81 ? 19.886 -3.486 -8.842 1.00 85.62 81 PRO A N 1
ATOM 663 C CA . PRO A 1 81 ? 20.008 -2.802 -7.548 1.00 85.62 81 PRO A CA 1
ATOM 664 C C . PRO A 1 81 ? 19.376 -1.405 -7.506 1.00 85.62 81 PRO A C 1
ATOM 666 O O . PRO A 1 81 ? 18.766 -1.013 -6.510 1.00 85.62 81 PRO A O 1
ATOM 669 N N . VAL A 1 82 ? 19.477 -0.655 -8.608 1.00 85.62 82 VAL A N 1
ATOM 670 C CA . VAL A 1 82 ? 18.856 0.672 -8.740 1.00 85.62 82 VAL A CA 1
ATOM 671 C C . VAL A 1 82 ? 17.329 0.588 -8.683 1.00 85.62 82 VAL A C 1
ATOM 673 O O . VAL A 1 82 ? 16.693 1.468 -8.100 1.00 85.62 82 VAL A O 1
ATOM 676 N N . LEU A 1 83 ? 16.733 -0.459 -9.259 1.00 87.31 83 LEU A N 1
ATOM 677 C CA . LEU A 1 83 ? 15.286 -0.656 -9.253 1.00 87.31 83 LEU A CA 1
ATOM 678 C C . LEU A 1 83 ? 14.791 -1.224 -7.924 1.00 87.31 83 LEU A C 1
ATOM 680 O O . LEU A 1 83 ? 13.723 -0.812 -7.482 1.00 87.31 83 LEU A O 1
ATOM 684 N N . ILE A 1 84 ? 15.576 -2.065 -7.242 1.00 88.12 84 ILE A N 1
ATOM 685 C CA . ILE A 1 84 ? 15.292 -2.490 -5.861 1.00 88.12 84 ILE A CA 1
ATOM 686 C C . ILE A 1 84 ? 15.157 -1.255 -4.960 1.00 88.12 84 ILE A C 1
ATOM 688 O O . ILE A 1 84 ? 14.140 -1.074 -4.290 1.00 88.12 84 ILE A O 1
ATOM 692 N N . ALA A 1 85 ? 16.153 -0.363 -4.990 1.00 88.94 85 ALA A N 1
ATOM 693 C CA . ALA A 1 85 ? 16.144 0.861 -4.191 1.00 88.94 85 ALA A CA 1
ATOM 694 C C . ALA A 1 85 ? 14.981 1.794 -4.571 1.00 88.94 85 ALA A C 1
ATOM 696 O O . ALA A 1 85 ? 14.317 2.357 -3.699 1.00 88.94 85 ALA A O 1
ATOM 697 N N . ALA A 1 86 ? 14.699 1.942 -5.869 1.00 89.56 86 ALA A N 1
ATOM 698 C CA . ALA A 1 86 ? 13.577 2.747 -6.342 1.00 89.56 86 ALA A CA 1
ATOM 699 C C . ALA A 1 86 ? 12.222 2.177 -5.898 1.00 89.56 86 ALA A C 1
ATOM 701 O O . ALA A 1 86 ? 11.339 2.937 -5.502 1.00 89.56 86 ALA A O 1
ATOM 702 N N . HIS A 1 87 ? 12.058 0.855 -5.937 1.00 88.06 87 HIS A N 1
ATOM 703 C CA . HIS A 1 87 ? 10.836 0.173 -5.529 1.00 88.06 87 HIS A CA 1
ATOM 704 C C . HIS A 1 87 ? 10.600 0.289 -4.020 1.00 88.06 87 HIS A C 1
ATOM 706 O O . HIS A 1 87 ? 9.483 0.595 -3.600 1.00 88.06 87 HIS A O 1
ATOM 712 N N . ALA A 1 88 ? 11.653 0.150 -3.208 1.00 88.62 88 ALA A N 1
ATOM 713 C CA . ALA A 1 88 ? 11.586 0.392 -1.768 1.00 88.62 88 ALA A CA 1
ATOM 714 C C . ALA A 1 88 ? 11.146 1.835 -1.461 1.00 88.62 88 ALA A C 1
ATOM 716 O O . ALA A 1 88 ? 10.186 2.042 -0.721 1.00 88.62 88 ALA A O 1
ATOM 717 N N . ALA A 1 89 ? 11.761 2.828 -2.112 1.00 89.69 89 ALA A N 1
ATOM 718 C CA . ALA A 1 89 ? 11.393 4.234 -1.938 1.00 89.69 89 ALA A CA 1
ATOM 719 C C . ALA A 1 89 ? 9.957 4.540 -2.410 1.00 89.69 89 ALA A C 1
ATOM 721 O O . ALA A 1 89 ? 9.258 5.354 -1.809 1.00 89.69 89 ALA A O 1
ATOM 722 N N . ALA A 1 90 ? 9.495 3.902 -3.489 1.00 88.75 90 ALA A N 1
ATOM 723 C CA . ALA A 1 90 ? 8.117 4.041 -3.960 1.00 88.75 90 ALA A CA 1
ATOM 724 C C . ALA A 1 90 ? 7.108 3.434 -2.973 1.00 88.75 90 ALA A C 1
ATOM 726 O O . ALA A 1 90 ? 6.058 4.030 -2.729 1.00 88.75 90 ALA A O 1
ATOM 727 N N . THR A 1 91 ? 7.447 2.290 -2.379 1.00 87.00 91 THR A N 1
ATOM 728 C CA . THR A 1 91 ? 6.637 1.622 -1.353 1.00 87.00 91 THR A CA 1
ATOM 729 C C . THR A 1 91 ? 6.559 2.460 -0.080 1.00 87.00 91 THR A C 1
ATOM 731 O O .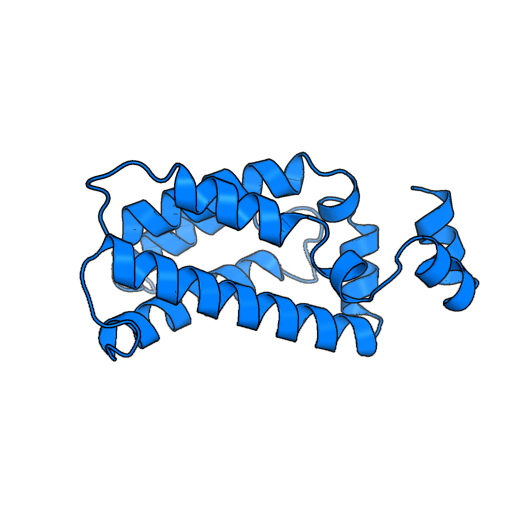 THR A 1 91 ? 5.475 2.662 0.457 1.00 87.00 91 THR A O 1
ATOM 734 N N . GLU A 1 92 ? 7.675 3.031 0.370 1.00 89.12 92 GLU A N 1
ATOM 735 C CA . GLU A 1 92 ? 7.699 3.932 1.526 1.00 89.12 92 GLU A CA 1
ATOM 736 C C . GLU A 1 92 ? 6.806 5.163 1.308 1.00 89.12 92 GLU A C 1
ATOM 738 O O . GLU A 1 92 ? 5.973 5.484 2.156 1.00 89.12 92 GLU A O 1
ATOM 743 N N . ARG A 1 93 ? 6.890 5.804 0.133 1.00 90.00 93 ARG A N 1
ATOM 744 C CA . ARG A 1 93 ? 5.987 6.913 -0.224 1.00 90.00 93 ARG A CA 1
ATOM 745 C C . ARG A 1 93 ? 4.519 6.490 -0.219 1.00 90.00 93 ARG A C 1
ATOM 747 O O . ARG A 1 93 ? 3.682 7.223 0.295 1.00 90.00 93 ARG A O 1
ATOM 754 N N . ALA A 1 94 ? 4.209 5.307 -0.749 1.00 89.56 94 ALA A N 1
ATOM 755 C CA . ALA A 1 94 ? 2.853 4.765 -0.743 1.00 89.56 94 ALA A CA 1
ATOM 756 C C . ALA A 1 94 ? 2.295 4.597 0.675 1.00 89.56 94 ALA A C 1
ATOM 758 O O . ALA A 1 94 ? 1.140 4.937 0.928 1.00 89.56 94 ALA A O 1
ATOM 759 N N . ILE A 1 95 ? 3.125 4.107 1.596 1.00 90.75 95 ILE A N 1
ATOM 760 C CA . ILE A 1 95 ? 2.779 3.927 3.007 1.00 90.75 95 ILE A CA 1
ATOM 761 C C . ILE A 1 95 ? 2.527 5.281 3.681 1.00 90.75 95 ILE A C 1
ATOM 763 O O . ILE A 1 95 ? 1.542 5.422 4.406 1.00 90.75 95 ILE A O 1
ATOM 767 N N . ILE A 1 96 ? 3.372 6.284 3.421 1.00 92.31 96 ILE A N 1
ATOM 768 C CA . ILE A 1 96 ? 3.195 7.644 3.954 1.00 92.31 96 ILE A CA 1
ATOM 769 C C . ILE A 1 96 ? 1.880 8.247 3.449 1.00 92.31 96 ILE A C 1
ATOM 771 O O . ILE A 1 96 ? 1.081 8.717 4.252 1.00 92.31 96 ILE A O 1
ATOM 775 N N . GLU A 1 97 ? 1.611 8.182 2.146 1.00 93.31 97 GLU A N 1
ATOM 776 C CA . GLU A 1 97 ? 0.365 8.697 1.568 1.00 93.31 97 GLU A CA 1
ATOM 777 C C . GLU A 1 97 ? -0.877 7.993 2.133 1.00 93.31 97 GLU A C 1
ATOM 779 O O . GLU A 1 97 ? -1.859 8.652 2.471 1.00 93.31 97 GLU A O 1
ATOM 784 N N . ALA A 1 98 ? -0.831 6.665 2.282 1.00 93.12 98 ALA A N 1
ATOM 785 C CA . ALA A 1 98 ? -1.918 5.905 2.894 1.00 93.12 98 ALA A CA 1
ATOM 786 C C . ALA A 1 98 ? -2.131 6.291 4.362 1.00 93.12 98 ALA A C 1
ATOM 788 O O . ALA A 1 98 ? -3.274 6.405 4.797 1.00 93.12 98 ALA A O 1
ATOM 789 N N . ARG A 1 99 ? -1.055 6.540 5.120 1.00 95.12 99 ARG A N 1
ATOM 790 C CA . ARG A 1 99 ? -1.138 7.024 6.503 1.00 95.12 99 ARG A CA 1
ATOM 791 C C . ARG A 1 99 ? -1.851 8.369 6.579 1.00 95.12 99 ARG A C 1
ATOM 793 O O . ARG A 1 99 ? -2.780 8.491 7.369 1.00 95.12 99 ARG A O 1
ATOM 800 N N . GLU A 1 100 ? -1.431 9.348 5.778 1.00 96.19 100 GLU A N 1
ATOM 801 C CA . GLU A 1 100 ? -2.045 10.685 5.757 1.00 96.19 100 GLU A CA 1
A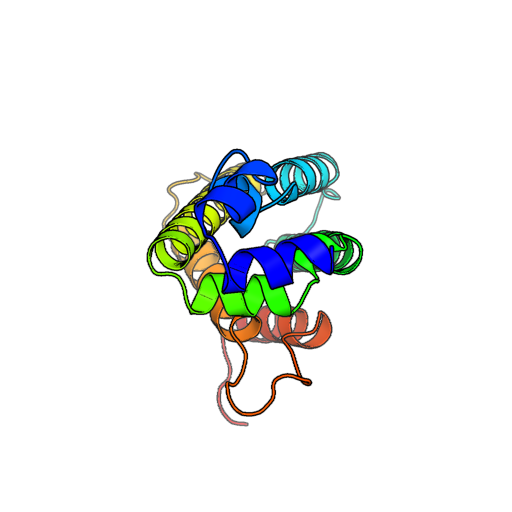TOM 802 C C . GLU A 1 100 ? -3.535 10.600 5.406 1.00 96.19 100 GLU A C 1
ATOM 804 O O . GLU A 1 100 ? -4.382 11.189 6.078 1.00 96.19 100 GLU A O 1
ATOM 809 N N . PHE A 1 101 ? -3.868 9.797 4.394 1.00 96.88 101 PHE A N 1
ATOM 810 C CA . PHE A 1 101 ? -5.249 9.563 3.998 1.00 96.88 101 PHE A CA 1
ATOM 811 C C . PHE A 1 101 ? -6.079 8.913 5.118 1.00 96.88 101 PHE A C 1
ATOM 813 O O . PHE A 1 101 ? -7.147 9.415 5.466 1.00 96.88 101 PHE A O 1
ATOM 820 N N . ILE A 1 102 ? -5.589 7.823 5.718 1.00 97.19 102 ILE A N 1
ATOM 821 C CA . ILE A 1 102 ? -6.305 7.089 6.772 1.00 97.19 102 ILE A CA 1
ATOM 822 C C . ILE A 1 102 ? -6.451 7.946 8.034 1.00 97.19 102 ILE A C 1
ATOM 824 O O . ILE A 1 102 ? -7.499 7.900 8.677 1.00 97.19 102 ILE A O 1
ATOM 828 N N . ALA A 1 103 ? -5.444 8.756 8.370 1.00 97.62 103 ALA A N 1
ATOM 829 C CA . ALA A 1 103 ? -5.513 9.713 9.470 1.00 97.62 103 ALA A CA 1
ATOM 830 C C . ALA A 1 103 ? -6.676 10.691 9.281 1.00 97.62 103 ALA A C 1
ATOM 832 O O . ALA A 1 103 ? -7.532 10.818 10.160 1.00 97.62 103 ALA A O 1
ATOM 833 N N . ALA A 1 104 ? -6.736 11.324 8.106 1.00 97.38 104 ALA A N 1
ATOM 834 C CA . ALA A 1 104 ? -7.792 12.264 7.755 1.00 97.38 104 ALA A CA 1
ATOM 835 C C . ALA A 1 104 ? -9.170 11.590 7.744 1.00 97.38 104 ALA A C 1
ATOM 837 O O . ALA A 1 104 ? -10.123 12.129 8.303 1.00 97.38 104 ALA A O 1
ATOM 838 N N . TYR A 1 105 ? -9.265 10.390 7.167 1.00 97.50 105 TYR A N 1
ATOM 839 C CA . TYR A 1 105 ? -10.509 9.632 7.080 1.00 97.50 105 TYR A CA 1
ATOM 840 C C . TYR A 1 105 ? -11.052 9.230 8.466 1.00 97.50 105 TYR A C 1
ATOM 842 O O . TYR A 1 105 ? -12.255 9.298 8.706 1.00 97.50 105 TYR A O 1
ATOM 850 N N . LEU A 1 106 ? -10.178 8.828 9.395 1.00 96.38 106 LEU A N 1
ATOM 851 C CA . LEU A 1 106 ? -10.557 8.427 10.757 1.00 96.38 106 LEU A CA 1
ATOM 852 C C . LEU A 1 106 ? -10.667 9.605 11.740 1.00 96.38 106 LEU A C 1
ATOM 854 O O . LEU A 1 106 ? -11.093 9.402 12.876 1.00 96.38 106 LEU A O 1
ATOM 858 N N . GLY A 1 107 ? -10.270 10.815 11.339 1.00 96.69 107 GLY A N 1
ATOM 859 C CA . GLY A 1 107 ? -10.242 11.986 12.217 1.00 96.69 107 GLY A CA 1
ATOM 860 C C . GLY A 1 107 ? -9.198 11.891 13.336 1.00 96.69 107 GLY A C 1
ATOM 861 O O . GLY A 1 107 ? -9.429 12.397 14.433 1.00 96.69 107 GLY A O 1
ATOM 862 N N . VAL A 1 108 ? -8.064 11.230 13.082 1.00 96.88 108 VAL A N 1
ATOM 863 C CA . VAL A 1 108 ? -6.960 11.064 14.046 1.00 96.88 108 VAL A CA 1
ATOM 864 C C . VAL A 1 108 ? -5.706 11.817 13.596 1.00 96.88 108 VAL A C 1
ATOM 866 O O . VAL A 1 108 ? -5.576 12.206 12.438 1.00 96.88 108 VAL A O 1
ATOM 869 N N . ASN A 1 109 ? -4.758 12.026 14.513 1.00 96.06 109 ASN A N 1
ATOM 870 C CA . ASN A 1 109 ? -3.475 12.647 14.182 1.00 96.06 109 ASN A CA 1
ATOM 871 C C . ASN A 1 109 ? -2.634 11.697 13.289 1.00 96.06 109 ASN A C 1
ATOM 873 O O . ASN A 1 109 ? -2.469 10.536 13.667 1.00 96.06 109 ASN A O 1
ATOM 877 N N . PRO A 1 110 ? -2.062 12.147 12.151 1.00 92.44 110 PRO A N 1
ATOM 878 C CA . PRO A 1 110 ? -1.184 11.316 11.313 1.00 92.44 110 PRO A CA 1
ATOM 879 C C . PRO A 1 110 ? 0.081 10.810 12.030 1.00 92.44 110 PRO A C 1
ATOM 881 O O . PRO A 1 110 ? 0.652 9.783 11.647 1.00 92.44 110 PRO A O 1
ATOM 884 N N . ASP A 1 111 ? 0.504 11.486 13.099 1.00 92.62 111 ASP A N 1
ATOM 885 C CA . ASP A 1 111 ? 1.626 11.083 13.949 1.00 92.62 111 ASP A CA 1
ATOM 886 C C . ASP A 1 111 ? 1.205 10.291 15.193 1.00 92.62 111 ASP A C 1
ATOM 888 O O . ASP A 1 111 ? 2.058 9.956 16.020 1.00 92.62 111 ASP A O 1
ATOM 892 N N . ASP A 1 112 ? -0.081 9.940 15.314 1.00 96.56 112 ASP A N 1
ATOM 893 C CA . ASP A 1 112 ? -0.557 9.029 16.350 1.00 96.56 112 ASP A CA 1
ATOM 894 C C . ASP A 1 112 ? 0.238 7.714 16.322 1.00 96.56 112 ASP A C 1
ATOM 896 O O . ASP A 1 112 ? 0.421 7.079 15.278 1.00 96.56 112 ASP A O 1
ATOM 900 N N . PHE A 1 113 ? 0.730 7.297 17.491 1.00 96.00 113 PHE A N 1
ATOM 901 C CA . PHE A 1 113 ? 1.560 6.101 17.601 1.00 96.00 113 PHE A CA 1
ATOM 902 C C . PHE A 1 113 ? 0.794 4.841 17.180 1.00 96.00 113 PHE A C 1
ATOM 904 O O . PHE A 1 113 ? 1.347 3.994 16.479 1.00 96.00 113 PHE A O 1
ATOM 911 N N . GLY A 1 114 ? -0.484 4.738 17.556 1.00 96.12 114 GLY A N 1
ATOM 912 C CA . GLY A 1 114 ? -1.343 3.616 17.190 1.00 96.12 114 GLY A CA 1
ATOM 913 C C . GLY A 1 114 ? -1.546 3.525 15.681 1.00 96.12 114 GLY A C 1
ATOM 914 O O . GLY A 1 114 ? -1.401 2.442 15.113 1.00 96.12 114 GLY A O 1
ATOM 915 N N . LEU A 1 115 ? -1.794 4.655 15.015 1.00 96.19 115 LEU A N 1
ATOM 916 C CA . LEU A 1 115 ? -1.883 4.713 13.557 1.00 96.19 115 LEU A CA 1
ATOM 917 C C . LEU A 1 115 ? -0.559 4.314 12.892 1.00 96.19 115 LEU A C 1
ATOM 919 O O . LEU A 1 115 ? -0.562 3.516 11.958 1.00 96.19 115 LEU A O 1
ATOM 923 N N . ARG A 1 116 ? 0.581 4.816 13.379 1.00 94.44 116 ARG A N 1
ATOM 924 C CA . ARG A 1 116 ? 1.904 4.467 12.832 1.00 94.44 116 ARG A CA 1
ATOM 925 C C . ARG A 1 116 ? 2.198 2.972 12.941 1.00 94.44 116 ARG A C 1
ATOM 927 O O . ARG A 1 116 ? 2.661 2.377 11.971 1.00 94.44 116 ARG A O 1
ATOM 934 N N . VAL A 1 117 ? 1.906 2.363 14.092 1.00 95.44 117 VAL A N 1
ATOM 935 C CA . VAL A 1 117 ? 2.057 0.914 14.300 1.00 95.44 117 VAL A CA 1
ATOM 936 C C . VAL A 1 117 ? 1.106 0.135 13.393 1.00 95.44 117 VAL A C 1
ATOM 938 O O . VAL A 1 117 ? 1.535 -0.816 12.745 1.00 95.44 117 VAL A O 1
ATOM 941 N N . PHE A 1 118 ? -0.156 0.557 13.296 1.00 96.25 118 PHE A N 1
ATOM 942 C CA . PHE A 1 118 ? -1.158 -0.073 12.436 1.00 96.25 118 PHE A CA 1
ATOM 943 C C . PHE A 1 118 ? -0.730 -0.080 10.964 1.00 96.25 118 PHE A C 1
ATOM 945 O O . PHE A 1 118 ? -0.694 -1.136 10.336 1.00 96.25 118 PHE A O 1
ATOM 952 N N . ILE A 1 119 ? -0.343 1.078 10.428 1.00 95.25 119 ILE A N 1
ATOM 953 C CA . ILE A 1 119 ? 0.102 1.215 9.039 1.00 95.25 119 ILE A CA 1
ATOM 954 C C . ILE A 1 119 ? 1.397 0.435 8.786 1.00 95.25 119 ILE A C 1
ATOM 956 O O . ILE A 1 119 ? 1.517 -0.220 7.753 1.00 95.25 119 ILE A O 1
ATOM 960 N N . GLY A 1 120 ? 2.342 0.449 9.731 1.00 92.81 120 GLY A N 1
ATOM 961 C CA . GLY A 1 120 ? 3.568 -0.346 9.638 1.00 92.81 120 GLY A CA 1
ATOM 962 C C . GLY A 1 120 ? 3.294 -1.851 9.586 1.00 92.81 120 GLY A C 1
ATOM 963 O O . GLY A 1 120 ? 3.860 -2.546 8.745 1.00 92.81 120 GLY A O 1
ATOM 964 N N . ALA A 1 121 ? 2.387 -2.350 10.433 1.00 94.69 121 ALA A N 1
ATOM 965 C CA . ALA A 1 121 ? 1.993 -3.758 10.454 1.00 94.69 121 ALA A CA 1
ATOM 966 C C . ALA A 1 121 ? 1.287 -4.178 9.155 1.00 94.69 121 ALA A C 1
ATOM 968 O O . ALA A 1 121 ? 1.632 -5.206 8.574 1.00 94.69 121 ALA A O 1
ATOM 969 N N . VAL A 1 122 ? 0.351 -3.358 8.663 1.00 95.31 122 VAL A N 1
ATOM 970 C CA . VAL A 1 122 ? -0.320 -3.583 7.374 1.00 95.31 122 VAL A CA 1
ATOM 971 C C . VAL A 1 122 ? 0.697 -3.590 6.234 1.00 95.31 122 VAL A C 1
ATOM 973 O O . VAL A 1 122 ? 0.727 -4.537 5.456 1.00 95.31 122 VAL A O 1
ATOM 976 N N . GLY A 1 123 ? 1.565 -2.578 6.149 1.00 91.19 123 GLY A N 1
ATOM 977 C CA . GLY A 1 123 ? 2.581 -2.480 5.099 1.00 91.19 123 GLY A CA 1
ATOM 978 C C . GLY A 1 123 ? 3.549 -3.665 5.100 1.00 91.19 123 GLY A C 1
ATOM 979 O O . GLY A 1 123 ? 3.855 -4.206 4.039 1.00 91.19 123 GLY A O 1
ATOM 980 N N . GLY A 1 124 ? 3.976 -4.112 6.284 1.00 90.19 124 GLY A N 1
ATOM 981 C CA . GLY A 1 124 ? 4.795 -5.313 6.445 1.00 90.19 124 GLY A CA 1
ATOM 982 C C . GLY A 1 124 ? 4.091 -6.568 5.931 1.00 90.19 124 GLY A C 1
ATOM 983 O O . GLY A 1 124 ? 4.653 -7.275 5.099 1.00 90.19 124 GLY A O 1
ATOM 984 N N . ALA A 1 125 ? 2.843 -6.799 6.350 1.00 91.69 125 ALA A N 1
ATOM 985 C CA . ALA A 1 125 ? 2.057 -7.949 5.905 1.00 91.69 125 ALA A CA 1
ATOM 986 C C . ALA A 1 125 ? 1.859 -7.959 4.380 1.00 91.69 125 ALA A C 1
ATOM 988 O O . ALA A 1 125 ? 2.132 -8.968 3.734 1.00 91.69 125 ALA A O 1
ATOM 989 N N . MET A 1 126 ? 1.461 -6.826 3.790 1.00 88.69 126 MET A N 1
ATOM 990 C CA . MET A 1 126 ? 1.287 -6.708 2.337 1.00 88.69 126 MET A CA 1
ATOM 991 C C . MET A 1 126 ? 2.597 -6.965 1.589 1.00 88.69 126 MET A C 1
ATOM 993 O O . MET A 1 126 ? 2.599 -7.662 0.580 1.00 88.69 126 MET A O 1
ATOM 997 N N . SER A 1 127 ? 3.718 -6.443 2.095 1.00 83.06 127 SER A N 1
ATOM 998 C CA . SER A 1 127 ? 5.042 -6.646 1.500 1.00 83.06 127 SER A CA 1
ATOM 999 C C . SER A 1 127 ? 5.478 -8.113 1.536 1.00 83.06 127 SER A C 1
ATOM 1001 O O . SER A 1 127 ? 6.012 -8.609 0.546 1.00 83.06 127 SER A O 1
ATOM 1003 N N . THR A 1 128 ? 5.216 -8.829 2.634 1.00 84.44 128 THR A N 1
ATOM 1004 C CA . THR A 1 128 ? 5.506 -10.267 2.745 1.00 84.44 128 THR A CA 1
ATOM 1005 C C . THR A 1 128 ? 4.723 -11.082 1.717 1.00 84.44 128 THR A C 1
ATOM 1007 O O . THR A 1 128 ? 5.312 -11.917 1.039 1.00 84.44 128 THR A O 1
ATOM 1010 N N . ILE A 1 129 ? 3.424 -10.812 1.558 1.00 83.94 129 ILE A N 1
ATOM 1011 C CA . ILE A 1 129 ? 2.577 -11.526 0.591 1.00 83.94 129 ILE A CA 1
ATOM 1012 C C . ILE A 1 129 ? 2.953 -11.166 -0.853 1.00 83.94 129 ILE A C 1
ATOM 1014 O O . ILE A 1 129 ? 3.098 -12.048 -1.694 1.00 83.94 129 ILE A O 1
ATOM 1018 N N . ALA A 1 130 ? 3.178 -9.882 -1.144 1.00 73.75 130 ALA A N 1
ATOM 1019 C CA . ALA A 1 130 ? 3.510 -9.411 -2.489 1.00 73.75 130 ALA A CA 1
ATOM 1020 C C . ALA A 1 130 ? 4.888 -9.882 -2.985 1.00 73.75 130 ALA A C 1
ATOM 1022 O O . ALA A 1 130 ? 5.109 -9.964 -4.195 1.00 73.75 130 ALA A O 1
ATOM 1023 N N . GLN A 1 131 ? 5.826 -10.163 -2.076 1.00 69.62 131 GLN A N 1
ATOM 1024 C CA . GLN A 1 131 ? 7.138 -10.698 -2.441 1.00 69.62 131 GLN A CA 1
ATOM 1025 C C . GLN A 1 131 ? 7.101 -12.196 -2.763 1.00 69.62 131 GLN A C 1
ATOM 1027 O O . GLN A 1 131 ? 7.928 -12.622 -3.569 1.00 69.62 131 GLN A O 1
ATOM 1032 N N . GLY A 1 132 ? 6.114 -12.934 -2.235 1.00 61.12 132 GLY A N 1
ATOM 1033 C CA . GLY A 1 132 ? 5.836 -14.330 -2.575 1.00 61.12 132 GLY A CA 1
ATOM 1034 C C . GLY A 1 132 ? 6.979 -15.305 -2.275 1.00 61.12 132 GLY A C 1
ATOM 1035 O O . GLY A 1 132 ? 8.117 -14.923 -1.999 1.00 61.12 132 GLY A O 1
ATOM 1036 N N . ASP A 1 133 ? 6.670 -16.598 -2.318 1.00 53.62 133 ASP A N 1
ATOM 1037 C CA . ASP A 1 133 ? 7.664 -17.648 -2.109 1.00 53.62 133 ASP A CA 1
ATOM 1038 C C . ASP A 1 133 ? 8.494 -17.856 -3.387 1.00 53.62 133 ASP A C 1
ATOM 1040 O O . ASP A 1 133 ? 7.944 -18.038 -4.478 1.00 53.62 133 ASP A O 1
ATOM 1044 N N . ALA A 1 134 ? 9.825 -17.839 -3.273 1.00 50.38 134 ALA A N 1
ATOM 1045 C CA . ALA A 1 134 ? 10.730 -17.942 -4.423 1.00 50.38 134 ALA A CA 1
ATOM 1046 C C . ALA A 1 134 ? 10.570 -19.269 -5.193 1.00 50.38 134 ALA A C 1
ATOM 1048 O O . ALA A 1 134 ? 10.938 -19.352 -6.367 1.00 50.38 134 ALA A O 1
ATOM 1049 N N . GLU A 1 135 ? 10.006 -20.288 -4.539 1.00 47.47 135 GLU A N 1
ATOM 1050 C CA . GLU A 1 135 ? 9.781 -21.626 -5.085 1.00 47.47 135 GLU A CA 1
ATOM 1051 C C . GLU A 1 135 ? 8.413 -21.802 -5.771 1.00 47.47 135 GLU A C 1
ATOM 1053 O O . GLU A 1 135 ? 8.224 -22.784 -6.487 1.00 47.47 135 GLU A O 1
ATOM 1058 N N . ASN A 1 136 ? 7.476 -20.851 -5.631 1.00 48.16 136 ASN A N 1
ATOM 1059 C CA . ASN A 1 136 ? 6.131 -20.930 -6.222 1.00 48.16 136 ASN A CA 1
ATOM 1060 C C . ASN A 1 136 ? 5.751 -19.670 -7.035 1.00 48.16 136 ASN A C 1
ATOM 1062 O O . ASN A 1 136 ? 4.810 -18.955 -6.693 1.00 48.16 136 ASN A O 1
ATOM 1066 N N . PRO A 1 137 ? 6.411 -19.423 -8.185 1.00 45.47 137 PRO A N 1
ATOM 1067 C CA . PRO A 1 137 ? 6.187 -18.241 -9.034 1.00 45.47 137 PRO A CA 1
ATOM 1068 C C . PRO A 1 137 ? 4.814 -18.180 -9.739 1.00 45.47 137 PRO A C 1
ATOM 1070 O O . PRO A 1 137 ? 4.567 -17.265 -10.523 1.00 45.47 137 PRO A O 1
ATOM 1073 N N . HIS A 1 138 ? 3.942 -19.171 -9.518 1.00 42.59 138 HIS A N 1
ATOM 1074 C CA . HIS A 1 138 ? 2.578 -19.242 -10.058 1.00 42.59 138 HIS A CA 1
ATOM 1075 C C . HIS A 1 138 ? 1.486 -19.113 -8.981 1.00 42.59 138 HIS A C 1
ATOM 1077 O O . HIS A 1 138 ? 0.309 -19.071 -9.328 1.00 42.59 138 HIS A O 1
ATOM 1083 N N . GLY A 1 139 ? 1.860 -19.060 -7.697 1.00 45.56 139 GLY A N 1
ATOM 1084 C CA . GLY A 1 139 ? 0.941 -18.940 -6.556 1.00 45.56 139 GLY A CA 1
ATOM 1085 C C . GLY A 1 139 ? 0.882 -17.529 -5.974 1.00 45.56 139 GLY A C 1
ATOM 1086 O O . GLY A 1 139 ? 0.630 -17.378 -4.789 1.00 45.56 139 GLY A O 1
ATOM 1087 N N . ASP A 1 140 ? 1.202 -16.513 -6.775 1.00 53.56 140 ASP A N 1
ATOM 1088 C CA . ASP A 1 140 ? 1.451 -15.154 -6.300 1.00 53.56 140 ASP A CA 1
ATOM 1089 C C . ASP A 1 140 ? 0.255 -14.560 -5.553 1.00 53.56 140 ASP A C 1
ATOM 1091 O O . ASP A 1 140 ? -0.768 -14.308 -6.190 1.00 53.56 140 ASP A O 1
ATOM 1095 N N . GLY A 1 141 ? 0.438 -14.238 -4.266 1.00 59.88 141 GLY A N 1
ATOM 1096 C CA . GLY A 1 141 ? -0.042 -13.020 -3.599 1.00 59.88 141 GLY A CA 1
ATOM 1097 C C . GLY A 1 141 ? -1.386 -12.494 -4.087 1.00 59.88 141 GLY A C 1
ATOM 1098 O O . GLY A 1 141 ? -1.519 -11.309 -4.412 1.00 59.88 141 GLY A O 1
ATOM 1099 N N . GLY A 1 142 ? -2.351 -13.399 -4.226 1.00 80.44 142 GLY A N 1
ATOM 1100 C CA . GLY A 1 142 ? -3.629 -13.110 -4.845 1.00 80.44 142 GLY A CA 1
ATOM 1101 C C . GLY A 1 142 ? -4.419 -12.156 -3.969 1.00 80.44 142 GLY A C 1
ATOM 1102 O O . GLY A 1 142 ? -4.125 -11.991 -2.781 1.00 80.44 142 GLY A O 1
ATOM 1103 N N . LEU A 1 143 ? -5.470 -11.560 -4.530 1.00 89.00 143 LEU A N 1
ATOM 1104 C CA . LEU A 1 143 ? -6.375 -10.735 -3.734 1.00 89.00 143 LEU A CA 1
ATOM 1105 C C . LEU A 1 143 ? -6.851 -11.482 -2.475 1.00 89.00 143 LEU A C 1
ATOM 1107 O O . LEU A 1 143 ? -6.855 -10.905 -1.392 1.00 89.00 143 LEU A O 1
ATOM 1111 N N . ASP A 1 144 ? -7.156 -12.775 -2.596 1.00 90.56 144 ASP A N 1
ATOM 1112 C CA . ASP A 1 144 ? -7.598 -13.611 -1.477 1.00 90.56 144 ASP A CA 1
ATOM 1113 C C . ASP A 1 144 ? -6.539 -13.742 -0.369 1.00 90.56 144 ASP A C 1
ATOM 1115 O O . ASP A 1 144 ? -6.874 -13.691 0.814 1.00 90.56 144 ASP A O 1
ATOM 1119 N N . GLU A 1 145 ? -5.255 -13.862 -0.717 1.00 90.06 145 GLU A N 1
ATOM 1120 C CA . GLU A 1 145 ? -4.171 -13.940 0.271 1.00 90.06 145 GLU A CA 1
ATOM 1121 C C . GLU A 1 145 ? -3.936 -12.598 0.962 1.00 90.06 145 GLU A C 1
ATOM 1123 O O . GLU A 1 145 ? -3.749 -12.550 2.181 1.00 90.06 145 GLU A O 1
ATOM 1128 N N . LEU A 1 146 ? -3.998 -11.501 0.204 1.00 92.19 146 LEU A N 1
ATOM 1129 C CA . LEU A 1 146 ? -3.898 -10.153 0.755 1.00 92.19 146 LEU A CA 1
ATOM 1130 C C . LEU A 1 146 ? -5.054 -9.881 1.723 1.00 92.19 146 LEU A C 1
ATOM 1132 O O . LEU A 1 146 ? -4.826 -9.404 2.832 1.00 92.19 146 LEU A O 1
ATOM 1136 N N . LEU A 1 147 ? -6.286 -10.235 1.350 1.00 95.06 147 LEU A N 1
ATOM 1137 C CA . LEU A 1 147 ? -7.459 -10.088 2.214 1.00 95.06 147 LEU A CA 1
ATOM 1138 C C . LEU A 1 147 ? -7.370 -10.984 3.452 1.00 95.06 147 LEU A C 1
ATOM 1140 O O . LEU A 1 147 ? -7.636 -10.514 4.558 1.00 95.06 147 LEU A O 1
ATOM 1144 N N . ARG A 1 148 ? -6.887 -12.222 3.308 1.00 93.69 148 ARG A N 1
ATOM 1145 C CA . ARG A 1 148 ? -6.623 -13.111 4.445 1.00 93.69 148 ARG A CA 1
ATOM 1146 C C . ARG A 1 148 ? -5.579 -12.531 5.402 1.00 93.69 148 ARG A C 1
ATOM 1148 O O . ARG A 1 148 ? -5.707 -12.692 6.614 1.00 93.69 148 ARG A O 1
ATOM 1155 N N . ALA A 1 149 ? -4.560 -11.838 4.896 1.00 93.81 149 ALA A N 1
ATOM 1156 C CA . ALA A 1 149 ? -3.601 -11.131 5.743 1.00 93.81 149 ALA A CA 1
ATOM 1157 C C . ALA A 1 149 ? -4.267 -9.984 6.525 1.00 93.81 149 ALA A C 1
ATOM 1159 O O . ALA A 1 149 ? -3.955 -9.785 7.701 1.00 93.81 149 ALA A O 1
ATOM 1160 N N . VAL A 1 150 ? -5.224 -9.267 5.918 1.00 96.25 150 VAL A N 1
ATOM 1161 C CA . VAL A 1 150 ? -6.037 -8.265 6.631 1.00 96.25 150 VAL A CA 1
ATOM 1162 C C . VAL A 1 150 ? -6.875 -8.916 7.732 1.00 96.25 150 VAL A C 1
ATOM 1164 O O . VAL A 1 150 ? -6.905 -8.393 8.845 1.00 96.25 150 VAL A O 1
ATOM 1167 N N . ASP A 1 151 ? -7.499 -10.064 7.463 1.00 96.38 151 ASP A N 1
ATOM 1168 C CA . ASP A 1 151 ? -8.284 -10.804 8.461 1.00 96.38 151 ASP A CA 1
ATOM 1169 C C . ASP A 1 151 ? -7.418 -11.226 9.656 1.00 96.38 151 ASP A C 1
ATOM 1171 O O . ASP A 1 151 ? -7.797 -11.020 10.809 1.00 96.38 151 ASP A O 1
ATOM 1175 N N . LEU A 1 152 ? -6.214 -11.749 9.400 1.00 95.81 152 LEU A N 1
ATOM 1176 C CA . LEU A 1 152 ? -5.266 -12.113 10.456 1.00 95.81 152 LEU A CA 1
ATOM 1177 C C . LEU A 1 152 ? -4.863 -10.903 11.302 1.00 95.81 152 LEU A C 1
ATOM 1179 O O . LEU A 1 152 ? -4.824 -11.006 12.528 1.00 95.81 152 LEU A O 1
ATOM 1183 N N . LEU A 1 153 ? -4.588 -9.756 10.677 1.00 96.19 153 LEU A N 1
ATOM 1184 C CA . LEU A 1 153 ? -4.286 -8.520 11.401 1.00 96.19 153 LEU A CA 1
ATOM 1185 C C . LEU A 1 153 ? -5.478 -8.053 12.249 1.00 96.19 153 LEU A C 1
ATOM 1187 O O . LEU A 1 153 ? -5.280 -7.612 13.382 1.00 96.19 153 LEU A O 1
ATOM 1191 N N . GLU A 1 154 ? -6.704 -8.167 11.737 1.00 96.94 154 GLU A N 1
ATOM 1192 C CA . GLU A 1 154 ? -7.918 -7.786 12.466 1.00 96.94 154 GLU A CA 1
ATOM 1193 C C . GLU A 1 154 ? -8.185 -8.686 13.673 1.00 96.94 154 GLU A C 1
ATOM 1195 O O . GLU A 1 154 ? -8.573 -8.191 14.733 1.00 96.94 154 GLU A O 1
ATOM 1200 N N . CYS A 1 155 ? -7.894 -9.981 13.559 1.00 95.81 155 CYS A N 1
ATOM 1201 C CA . CYS A 1 155 ? -8.016 -10.943 14.653 1.00 95.81 155 CYS A CA 1
ATOM 1202 C C . CYS A 1 155 ? -6.850 -10.910 15.659 1.00 95.81 155 CYS A C 1
ATOM 1204 O O . CYS A 1 155 ? -6.857 -11.692 16.609 1.00 95.81 155 CYS A O 1
ATOM 1206 N N . GLY A 1 156 ? -5.854 -10.035 15.482 1.00 94.38 156 GLY A N 1
ATOM 1207 C CA . GLY A 1 156 ? -4.711 -9.929 16.395 1.00 94.38 156 GLY A CA 1
ATOM 1208 C C . GLY A 1 156 ? -3.607 -10.964 16.158 1.00 94.38 156 GLY A C 1
ATOM 1209 O O . GLY A 1 156 ? -2.929 -11.350 17.104 1.00 94.38 156 GLY A O 1
ATOM 1210 N N . LEU A 1 157 ? -3.415 -11.389 14.907 1.00 92.62 157 LEU A N 1
ATOM 1211 C CA . LEU A 1 157 ? -2.368 -12.315 14.454 1.00 92.62 157 LEU A CA 1
ATOM 1212 C C . LEU A 1 157 ? -2.346 -13.658 15.215 1.00 92.62 157 LEU A C 1
ATOM 1214 O O . LEU A 1 157 ? -1.308 -14.034 15.766 1.00 92.62 157 LEU A O 1
ATOM 1218 N N . PRO A 1 158 ? -3.462 -14.411 15.248 1.00 92.81 158 PRO A N 1
ATOM 1219 C CA . PRO A 1 158 ? -3.459 -15.739 15.849 1.00 92.81 158 PRO A CA 1
ATOM 1220 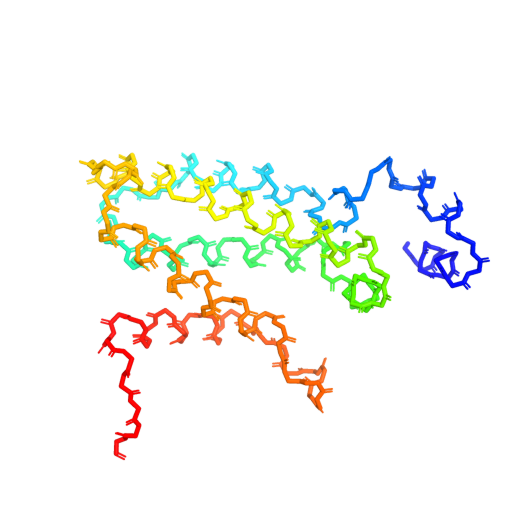C C . PRO A 1 158 ? -2.490 -16.665 15.097 1.00 92.81 158 PRO A C 1
ATOM 1222 O O . PRO A 1 158 ? -2.575 -16.812 13.876 1.00 92.81 158 PRO A O 1
ATOM 1225 N N . VAL A 1 159 ? -1.578 -17.306 15.832 1.00 86.75 159 VAL A N 1
ATOM 1226 C CA . VAL A 1 159 ? -0.640 -18.310 15.306 1.00 86.75 159 VAL A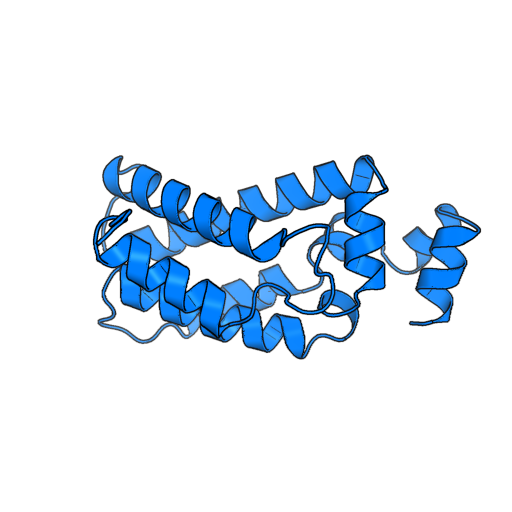 CA 1
ATOM 1227 C C . VAL A 1 159 ? -0.892 -19.650 15.987 1.00 86.75 159 VAL A C 1
ATOM 1229 O O . VAL A 1 159 ? -0.734 -19.763 17.197 1.00 86.75 159 VAL A O 1
ATOM 1232 N N . GLY A 1 160 ? -1.278 -20.661 15.203 1.00 68.81 160 GLY A N 1
ATOM 1233 C CA . GLY A 1 160 ? -1.613 -21.994 15.708 1.00 68.81 160 GLY A CA 1
ATOM 1234 C C . GLY A 1 160 ? -2.940 -22.026 16.473 1.00 68.81 160 GLY A C 1
ATOM 1235 O O . GLY A 1 160 ? -3.081 -21.431 17.537 1.00 68.81 160 GLY A O 1
ATOM 1236 N N . SER A 1 161 ? -3.915 -22.740 15.920 1.00 54.88 161 SER A N 1
ATOM 1237 C CA . SER A 1 161 ? -5.078 -23.245 16.658 1.00 54.88 161 SER A CA 1
ATOM 1238 C C . SER A 1 161 ? -4.836 -24.692 17.048 1.00 54.88 161 SER A C 1
ATOM 1240 O O . SER A 1 161 ? -4.430 -25.439 16.125 1.00 54.88 161 SER A O 1
#

Radius of gyration: 16.97 Å; chains: 1; bounding box: 39×36×45 Å

Organism: NCBI:txid1517702